Protein AF-A0A391P8M8-F1 (afdb_monomer_lite)

Organism: NCBI:txid2316025

Sequence (71 aa):
MKATYQEIKDYVLKEFGLKVSNLYISQVKRKCGIEVGENYNLPKSENARVPQCPKEKEDAIKAALKYFAMI

Secondary structure (DSSP, 8-state):
-PPPHHHHHHHHHHHH-----HHHHHHHHHHTT------S---SSTT--PPPPPHHHHHHHHHHHHHTT--

Structure (mmCIF, N/CA/C/O backbone):
data_AF-A0A391P8M8-F1
#
_entry.id   AF-A0A391P8M8-F1
#
loop_
_atom_site.group_PDB
_atom_site.id
_atom_site.type_symbol
_atom_site.label_atom_id
_atom_site.label_alt_id
_atom_site.label_comp_id
_atom_site.label_asym_id
_atom_site.label_entity_id
_atom_site.label_seq_id
_atom_site.pdbx_PDB_ins_code
_atom_site.Cartn_x
_atom_site.Cartn_y
_atom_site.Cartn_z
_atom_site.occupancy
_atom_site.B_iso_or_equiv
_atom_site.auth_seq_id
_atom_site.auth_comp_id
_atom_site.auth_asym_id
_atom_site.auth_atom_id
_atom_site.pdbx_PDB_model_num
ATOM 1 N N . MET A 1 1 ? -8.800 6.950 -12.770 1.00 56.34 1 MET A N 1
ATOM 2 C CA . MET A 1 1 ? -7.739 7.578 -11.947 1.00 56.34 1 MET A CA 1
ATOM 3 C C . MET A 1 1 ? -7.090 6.480 -11.114 1.00 56.34 1 MET A C 1
ATOM 5 O O . MET A 1 1 ? -7.825 5.646 -10.610 1.00 56.34 1 MET A O 1
ATOM 9 N N . LYS A 1 2 ? -5.755 6.402 -11.038 1.00 70.25 2 LYS A N 1
ATOM 10 C CA . LYS A 1 2 ? -5.052 5.410 -10.200 1.00 70.25 2 LYS A CA 1
ATOM 11 C C . LYS A 1 2 ? -4.698 6.069 -8.867 1.00 70.25 2 LYS A C 1
ATOM 13 O O . LYS A 1 2 ? -4.173 7.178 -8.894 1.00 70.25 2 LYS A O 1
ATOM 18 N N . ALA A 1 3 ? -4.926 5.389 -7.744 1.00 82.94 3 ALA A N 1
ATOM 19 C CA . ALA A 1 3 ? -4.506 5.907 -6.447 1.00 82.94 3 ALA A CA 1
ATOM 20 C C . ALA A 1 3 ? -2.980 5.991 -6.350 1.00 82.94 3 ALA A C 1
ATOM 22 O O . ALA A 1 3 ? -2.235 5.059 -6.702 1.00 82.94 3 ALA A O 1
ATOM 23 N N . THR A 1 4 ? -2.523 7.131 -5.856 1.00 88.31 4 THR A N 1
ATOM 24 C CA . THR A 1 4 ? -1.131 7.401 -5.533 1.00 88.31 4 THR A CA 1
ATOM 25 C C . THR A 1 4 ? -0.672 6.519 -4.373 1.00 88.31 4 THR A C 1
ATOM 27 O O . THR A 1 4 ? -1.457 5.962 -3.604 1.00 88.31 4 THR A O 1
ATOM 30 N N . TYR A 1 5 ? 0.645 6.379 -4.219 1.00 88.81 5 TYR A N 1
ATOM 31 C CA . TYR A 1 5 ? 1.202 5.664 -3.069 1.00 88.81 5 TYR A CA 1
ATOM 32 C C . TYR A 1 5 ? 0.813 6.304 -1.733 1.00 88.81 5 TYR A C 1
ATOM 34 O O . TYR A 1 5 ? 0.720 5.590 -0.739 1.00 88.81 5 TYR A O 1
ATOM 42 N N . GLN A 1 6 ? 0.598 7.621 -1.708 1.00 91.06 6 GLN A N 1
ATOM 43 C CA . GLN A 1 6 ? 0.212 8.331 -0.496 1.00 91.06 6 GLN A CA 1
ATOM 44 C C . GLN A 1 6 ? -1.230 8.002 -0.103 1.00 91.06 6 GLN A C 1
ATOM 46 O O . GLN A 1 6 ? -1.455 7.575 1.020 1.00 91.06 6 GLN A O 1
ATOM 51 N N . GLU A 1 7 ? -2.171 8.054 -1.048 1.00 92.31 7 GLU A N 1
ATOM 52 C CA . GLU A 1 7 ? -3.578 7.708 -0.787 1.00 92.31 7 GLU A CA 1
ATOM 53 C C . GLU A 1 7 ? -3.741 6.271 -0.280 1.00 92.31 7 GLU A C 1
ATOM 55 O O . GLU A 1 7 ? -4.514 6.014 0.640 1.00 92.31 7 GLU A O 1
ATOM 60 N N . ILE A 1 8 ? -2.966 5.329 -0.827 1.00 91.88 8 ILE A N 1
ATOM 61 C CA . ILE A 1 8 ? -2.965 3.940 -0.352 1.00 91.88 8 ILE A CA 1
ATOM 62 C C . ILE A 1 8 ? -2.450 3.855 1.090 1.00 91.88 8 ILE A C 1
ATOM 64 O O . ILE A 1 8 ? -3.028 3.132 1.898 1.00 91.88 8 ILE A O 1
ATOM 68 N N . LYS A 1 9 ? -1.378 4.578 1.437 1.00 94.00 9 LYS A N 1
ATOM 69 C CA . LYS A 1 9 ? -0.866 4.602 2.818 1.00 94.00 9 LYS A CA 1
ATOM 70 C C . LYS A 1 9 ? -1.876 5.195 3.782 1.00 94.00 9 LYS A C 1
ATOM 72 O O . LYS A 1 9 ? -2.063 4.636 4.857 1.00 94.00 9 LYS A O 1
ATOM 77 N N . ASP A 1 10 ? -2.494 6.303 3.397 1.00 95.62 10 ASP A N 1
ATOM 78 C CA . ASP A 1 10 ? -3.428 7.026 4.250 1.00 95.62 10 ASP A CA 1
ATOM 79 C C . ASP A 1 10 ? -4.691 6.194 4.482 1.00 95.62 10 ASP A C 1
ATOM 81 O O . ASP A 1 10 ? -5.145 6.087 5.618 1.00 95.62 10 ASP A O 1
ATOM 85 N N . TYR A 1 11 ? -5.196 5.512 3.448 1.00 94.94 11 TYR A N 1
ATOM 86 C CA . TYR A 1 11 ? -6.301 4.562 3.587 1.00 94.94 11 TYR A CA 1
ATOM 87 C C . TYR A 1 11 ? -5.944 3.408 4.530 1.00 94.94 11 TYR A C 1
ATOM 89 O O . TYR A 1 11 ? -6.690 3.112 5.459 1.00 94.94 11 TYR A O 1
ATOM 97 N N . VAL A 1 12 ? -4.778 2.780 4.340 1.00 94.50 12 VAL A N 1
ATOM 98 C CA . VAL A 1 12 ? -4.343 1.664 5.195 1.00 94.50 12 VAL A CA 1
ATOM 99 C C . VAL A 1 12 ? -4.159 2.107 6.650 1.00 94.50 12 VAL A C 1
ATOM 101 O O . VAL A 1 12 ? -4.532 1.381 7.572 1.00 94.50 12 VAL A O 1
ATOM 104 N N . LEU A 1 13 ? -3.633 3.310 6.869 1.00 95.38 13 LEU A N 1
ATOM 105 C CA . LEU A 1 13 ? -3.488 3.874 8.205 1.00 95.38 13 LEU A CA 1
ATOM 106 C C . LEU A 1 13 ? -4.845 4.201 8.836 1.00 95.38 13 LEU A C 1
ATOM 108 O O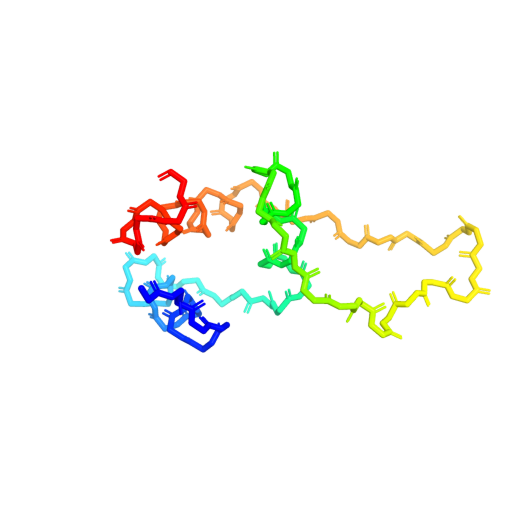 . LEU A 1 13 ? -5.031 3.942 10.019 1.00 95.38 13 LEU A O 1
ATOM 112 N N . LYS A 1 14 ? -5.784 4.759 8.068 1.00 95.19 14 LYS A N 1
ATOM 113 C CA . LYS A 1 14 ? -7.102 5.162 8.566 1.00 95.19 14 LYS A CA 1
ATOM 114 C C . LYS A 1 14 ? -7.996 3.965 8.892 1.00 95.19 14 LYS A C 1
ATOM 116 O O . LYS A 1 14 ? -8.609 3.953 9.951 1.00 95.19 14 LYS A O 1
ATOM 121 N N . GLU A 1 15 ? -8.056 2.977 8.004 1.00 95.56 15 GLU A N 1
ATOM 122 C CA . GLU A 1 15 ? -8.974 1.837 8.137 1.00 95.56 15 GLU A CA 1
ATOM 123 C C . GLU A 1 15 ? -8.398 0.711 9.002 1.00 95.56 15 GLU A C 1
ATOM 125 O O . GLU A 1 15 ? -9.136 0.053 9.730 1.00 95.56 15 GLU A O 1
ATOM 130 N N . PHE A 1 16 ? -7.079 0.491 8.956 1.00 93.69 16 PHE A N 1
ATOM 131 C CA . PHE A 1 16 ? -6.432 -0.624 9.661 1.00 93.69 16 PHE A CA 1
ATOM 132 C C . PHE A 1 16 ? -5.475 -0.176 10.771 1.00 93.69 16 PHE A C 1
ATOM 134 O O . PHE A 1 16 ? -4.976 -1.012 11.517 1.00 93.69 16 PHE A O 1
ATOM 141 N N . GLY A 1 17 ? -5.154 1.118 10.887 1.00 94.00 17 GLY A N 1
ATOM 142 C CA . GLY A 1 17 ? -4.148 1.595 11.846 1.00 94.00 17 GLY A CA 1
ATOM 143 C C . GLY A 1 17 ? -2.711 1.195 11.487 1.00 94.00 17 GLY A C 1
ATOM 144 O O . GLY A 1 17 ? -1.799 1.352 12.302 1.00 94.00 17 GLY A O 1
ATOM 145 N N . LEU A 1 18 ? -2.473 0.674 10.277 1.00 93.62 18 LEU A N 1
ATOM 146 C CA . LEU A 1 18 ? -1.190 0.089 9.886 1.00 93.62 18 LEU A CA 1
ATOM 147 C C . LEU A 1 18 ? -0.344 1.060 9.061 1.00 93.62 18 LEU A C 1
ATOM 149 O O . LEU A 1 18 ?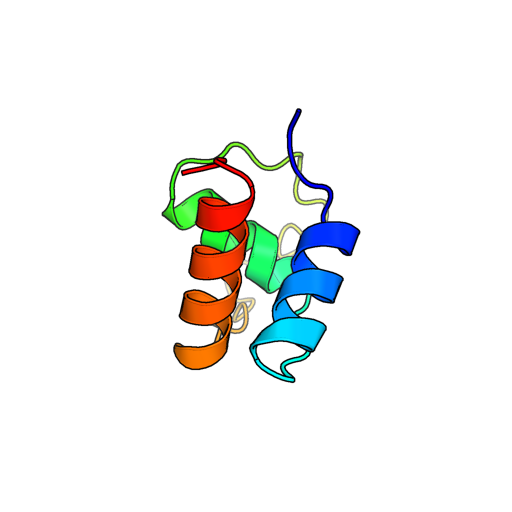 -0.807 1.708 8.128 1.00 93.62 18 LEU A O 1
ATOM 153 N N . LYS A 1 19 ? 0.962 1.103 9.346 1.00 92.00 19 LYS A N 1
ATOM 154 C CA . LYS A 1 19 ? 1.939 1.826 8.516 1.00 92.00 19 LYS A CA 1
ATOM 155 C C . LYS A 1 19 ? 2.579 0.886 7.497 1.00 92.00 19 LYS A C 1
ATOM 157 O O . LYS A 1 19 ? 3.270 -0.078 7.862 1.00 92.00 19 LYS A O 1
ATOM 162 N N . VAL A 1 20 ? 2.390 1.193 6.214 1.00 90.06 20 VAL A N 1
ATOM 163 C CA . VAL A 1 20 ? 2.941 0.436 5.080 1.00 90.06 20 VAL A CA 1
ATOM 164 C C . VAL A 1 20 ? 3.980 1.248 4.305 1.00 90.06 20 VAL A C 1
ATOM 166 O O . VAL A 1 20 ? 3.884 2.467 4.173 1.00 90.06 20 VAL A O 1
ATOM 169 N N . SER A 1 21 ? 5.013 0.570 3.803 1.00 88.38 21 SER A N 1
ATOM 170 C CA . SER A 1 21 ? 6.063 1.183 2.987 1.00 88.38 21 SER A CA 1
ATOM 171 C C . SER A 1 21 ? 5.695 1.144 1.500 1.00 88.38 21 SER A C 1
ATOM 173 O O . SER A 1 21 ? 4.918 0.295 1.060 1.00 88.38 21 SER A O 1
ATOM 175 N N . ASN A 1 22 ? 6.304 2.025 0.697 1.00 87.62 22 ASN A N 1
ATOM 176 C CA . ASN A 1 22 ? 6.139 1.999 -0.764 1.00 87.62 22 ASN A CA 1
ATOM 177 C C . ASN A 1 22 ? 6.556 0.652 -1.368 1.00 87.62 22 ASN A C 1
ATOM 179 O O . ASN A 1 22 ? 5.935 0.198 -2.324 1.00 87.62 22 ASN A O 1
ATOM 183 N N . LEU A 1 23 ? 7.572 0.005 -0.784 1.00 86.38 23 LEU A N 1
ATOM 184 C CA . LEU A 1 23 ? 8.041 -1.317 -1.193 1.00 86.38 23 LEU A CA 1
ATOM 185 C C . LEU A 1 23 ? 6.935 -2.372 -1.077 1.00 86.38 23 LEU A C 1
ATOM 187 O O . LEU A 1 23 ? 6.740 -3.161 -1.992 1.00 86.38 23 LEU A O 1
ATOM 191 N N . TYR A 1 24 ? 6.185 -2.381 0.025 1.00 88.38 24 TYR A N 1
ATOM 192 C CA . TYR A 1 24 ? 5.086 -3.330 0.186 1.00 88.38 24 TYR A CA 1
ATOM 193 C C . TYR A 1 24 ? 3.949 -3.047 -0.788 1.00 88.38 24 TYR A C 1
ATOM 195 O O . TYR A 1 24 ? 3.434 -3.972 -1.408 1.00 88.38 24 TYR A O 1
ATOM 203 N N . ILE A 1 25 ? 3.613 -1.774 -1.007 1.00 88.56 25 ILE A N 1
ATOM 204 C CA . ILE A 1 25 ? 2.587 -1.408 -1.988 1.00 88.56 25 ILE A CA 1
ATOM 205 C C . ILE A 1 25 ? 3.000 -1.864 -3.390 1.00 88.56 25 ILE A C 1
ATOM 207 O O . ILE A 1 25 ? 2.179 -2.427 -4.110 1.00 88.56 25 ILE A O 1
ATOM 211 N N . SER A 1 26 ? 4.264 -1.673 -3.780 1.00 86.44 26 SER A N 1
ATOM 212 C CA . SER A 1 26 ? 4.737 -2.090 -5.100 1.00 86.44 26 SER A CA 1
ATOM 213 C C . SER A 1 26 ? 4.785 -3.612 -5.255 1.00 86.44 26 SER A C 1
ATOM 215 O O . SER A 1 26 ? 4.369 -4.123 -6.293 1.00 86.44 26 SER A O 1
ATOM 217 N N . GLN A 1 27 ? 5.211 -4.349 -4.224 1.00 85.38 27 GLN A N 1
ATOM 218 C CA . GLN A 1 27 ? 5.163 -5.815 -4.204 1.00 85.38 27 GLN A CA 1
ATOM 219 C C . GLN A 1 27 ? 3.733 -6.341 -4.377 1.00 85.38 27 GLN A C 1
ATOM 221 O O . GLN A 1 27 ? 3.500 -7.211 -5.212 1.00 85.38 27 GLN A O 1
ATOM 226 N N . VAL A 1 28 ? 2.772 -5.807 -3.617 1.00 88.50 28 VAL A N 1
ATOM 227 C CA . VAL A 1 28 ? 1.370 -6.245 -3.679 1.00 88.50 28 VAL A CA 1
ATOM 228 C C . VAL A 1 28 ? 0.741 -5.879 -5.021 1.00 88.50 28 VAL A C 1
ATOM 230 O O . VAL A 1 28 ? 0.099 -6.724 -5.636 1.00 88.50 28 VAL A O 1
ATOM 233 N N . LYS A 1 29 ? 0.994 -4.669 -5.536 1.00 87.12 29 LYS A N 1
ATOM 234 C CA . LYS A 1 29 ? 0.553 -4.268 -6.879 1.00 87.12 29 LYS A CA 1
ATOM 235 C C . LYS A 1 29 ? 1.066 -5.235 -7.956 1.00 87.12 29 LYS A C 1
ATOM 237 O O . LYS A 1 29 ? 0.264 -5.702 -8.757 1.00 87.12 29 LYS A O 1
ATOM 242 N N . ARG A 1 30 ? 2.350 -5.623 -7.915 1.00 84.88 30 ARG A N 1
ATOM 243 C CA . ARG A 1 30 ? 2.921 -6.640 -8.825 1.00 84.88 30 ARG A CA 1
ATOM 244 C C . ARG A 1 30 ? 2.240 -7.998 -8.685 1.00 84.88 30 ARG A C 1
ATOM 246 O O . ARG A 1 30 ? 1.913 -8.604 -9.697 1.00 84.88 30 ARG A O 1
ATOM 253 N N . LYS A 1 31 ? 1.997 -8.462 -7.451 1.00 85.06 31 LYS A N 1
ATOM 254 C CA . LYS A 1 31 ? 1.273 -9.723 -7.192 1.00 85.06 31 LYS A CA 1
ATOM 255 C C . LYS A 1 31 ? -0.140 -9.714 -7.783 1.00 85.06 31 LYS A C 1
ATOM 257 O O . LYS A 1 31 ? -0.635 -10.762 -8.176 1.00 85.06 31 LYS A O 1
ATOM 262 N N . CYS A 1 32 ? -0.774 -8.548 -7.842 1.00 84.94 32 CYS A N 1
ATOM 263 C CA . CYS A 1 32 ? -2.104 -8.362 -8.413 1.00 84.94 32 CYS A CA 1
ATOM 264 C C . CYS A 1 32 ? -2.099 -8.019 -9.916 1.00 84.94 32 CYS A C 1
ATOM 266 O O . CYS A 1 32 ? -3.156 -7.717 -10.458 1.00 84.94 32 CYS A O 1
ATOM 268 N N . GLY A 1 33 ? -0.943 -8.028 -10.591 1.00 82.25 33 GLY A N 1
ATOM 269 C CA . GLY A 1 33 ? -0.843 -7.701 -12.019 1.00 82.25 33 GLY A CA 1
ATOM 270 C C . GLY A 1 33 ? -0.965 -6.209 -12.350 1.00 82.25 33 GLY A C 1
ATOM 271 O O . GLY A 1 33 ? -1.104 -5.850 -13.515 1.00 82.25 33 GLY A O 1
ATOM 272 N N . ILE A 1 34 ? -0.896 -5.321 -11.353 1.00 83.19 34 ILE A N 1
ATOM 273 C CA . ILE A 1 34 ? -0.886 -3.873 -11.577 1.00 83.19 34 ILE A CA 1
ATOM 274 C C . ILE A 1 34 ? 0.531 -3.447 -11.967 1.00 83.19 34 ILE A C 1
ATOM 276 O O . ILE A 1 34 ? 1.475 -3.605 -11.184 1.00 83.19 34 ILE A O 1
ATOM 280 N N . GLU A 1 35 ? 0.663 -2.816 -13.134 1.00 76.06 35 GLU A N 1
ATOM 281 C CA . GLU A 1 35 ? 1.898 -2.145 -13.531 1.00 76.06 35 GLU A CA 1
ATOM 282 C C . GLU A 1 35 ? 2.287 -1.080 -12.502 1.00 76.06 35 GLU A C 1
ATOM 284 O O . GLU A 1 35 ? 1.577 -0.097 -12.254 1.00 76.06 35 GLU A O 1
ATOM 289 N N . VAL A 1 36 ? 3.450 -1.285 -11.898 1.00 72.38 36 VAL A N 1
ATOM 290 C CA . VAL A 1 36 ? 4.127 -0.298 -11.067 1.00 72.38 36 VAL A CA 1
ATOM 291 C C . VAL A 1 36 ? 5.284 0.264 -11.869 1.00 72.38 36 VAL A C 1
ATOM 293 O O . VAL A 1 36 ? 6.034 -0.504 -12.467 1.00 72.38 36 VAL A O 1
ATOM 296 N N . GLY A 1 37 ? 5.421 1.594 -11.869 1.00 65.75 37 GLY A N 1
ATOM 297 C CA . GLY A 1 37 ? 6.560 2.273 -12.489 1.00 65.75 37 GLY A CA 1
ATOM 298 C C . GLY A 1 37 ? 7.900 1.717 -11.998 1.00 65.75 37 GLY A C 1
ATOM 299 O O . GLY A 1 37 ? 7.955 1.027 -10.971 1.00 65.75 37 GLY A O 1
ATOM 300 N N . GLU A 1 38 ? 8.964 1.995 -12.753 1.00 56.66 38 GLU A N 1
ATOM 301 C CA . GLU A 1 38 ? 10.287 1.409 -12.534 1.00 56.66 38 GLU A CA 1
ATOM 302 C C . GLU A 1 38 ? 10.709 1.468 -11.064 1.00 56.66 38 GLU A C 1
ATOM 304 O O . GLU A 1 38 ? 10.674 2.499 -10.389 1.00 56.66 38 GLU A O 1
ATOM 309 N N . ASN A 1 39 ? 11.076 0.303 -10.539 1.00 57.16 39 ASN A N 1
ATOM 310 C CA . ASN A 1 39 ? 11.534 0.178 -9.171 1.00 57.16 39 ASN A CA 1
ATOM 311 C C . ASN A 1 39 ? 13.026 0.503 -9.169 1.00 57.16 39 ASN A C 1
ATOM 313 O O . ASN A 1 39 ? 13.844 -0.374 -9.420 1.00 57.16 39 ASN A O 1
ATOM 317 N N . TYR A 1 40 ? 13.372 1.761 -8.892 1.00 51.34 40 TYR A N 1
ATOM 318 C CA . TYR A 1 40 ? 14.765 2.226 -8.823 1.00 51.34 4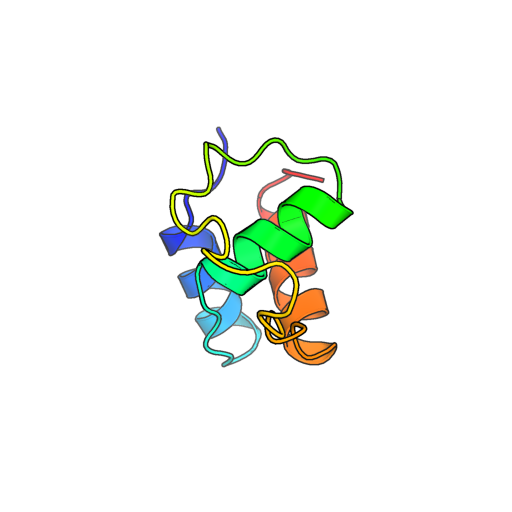0 TYR A CA 1
ATOM 319 C C . TYR A 1 40 ? 15.600 1.510 -7.742 1.00 51.34 40 TYR A C 1
ATOM 321 O O . TYR A 1 40 ? 16.825 1.590 -7.752 1.00 51.34 40 TYR A O 1
ATOM 329 N N . ASN A 1 41 ? 14.957 0.762 -6.836 1.00 53.34 41 ASN A N 1
ATOM 330 C CA . ASN A 1 41 ? 15.6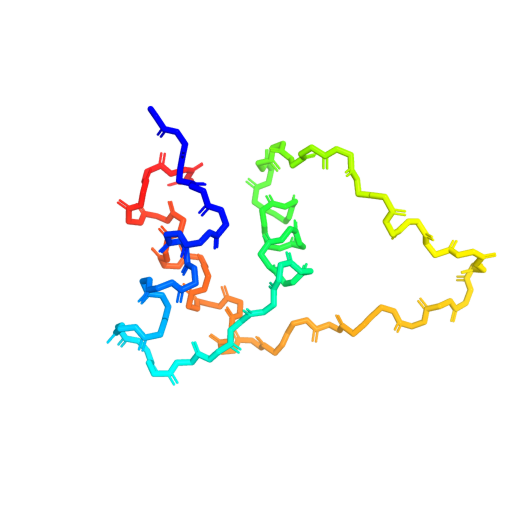17 -0.168 -5.922 1.00 53.34 41 ASN A CA 1
ATOM 331 C C . ASN A 1 41 ? 15.707 -1.563 -6.554 1.00 53.34 41 ASN A C 1
ATOM 333 O O . ASN A 1 41 ? 15.109 -2.523 -6.061 1.00 53.34 41 ASN A O 1
ATOM 337 N N . LEU A 1 42 ? 16.441 -1.678 -7.661 1.00 55.66 42 LEU A N 1
ATOM 338 C CA . LEU A 1 42 ? 16.945 -2.981 -8.075 1.00 55.66 42 LEU A CA 1
ATOM 339 C C . LEU A 1 42 ? 17.944 -3.441 -7.004 1.00 55.66 42 LEU A C 1
ATOM 341 O O . LEU A 1 42 ? 18.836 -2.668 -6.634 1.00 55.66 42 LEU A O 1
ATOM 345 N N . PRO A 1 43 ? 17.800 -4.654 -6.450 1.00 51.47 43 PRO A N 1
ATOM 346 C CA . PRO A 1 43 ? 18.807 -5.175 -5.548 1.00 51.47 43 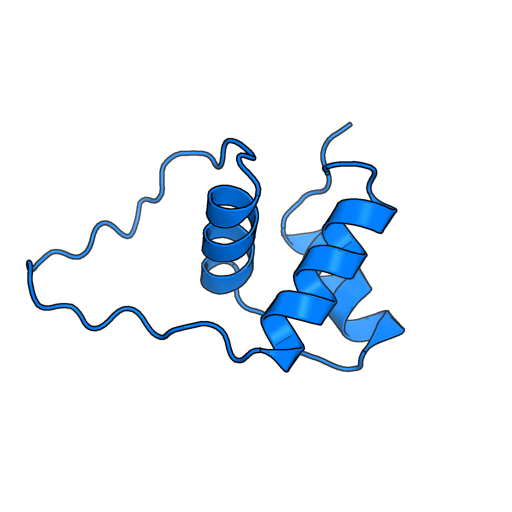PRO A CA 1
ATOM 347 C C . PRO A 1 43 ? 20.140 -5.233 -6.302 1.00 51.47 43 PRO A C 1
ATOM 349 O O . PRO A 1 43 ? 20.244 -5.870 -7.344 1.00 51.47 43 PRO A O 1
ATOM 352 N N . LYS A 1 44 ? 21.167 -4.551 -5.780 1.00 55.75 44 LYS A N 1
ATOM 353 C CA . LYS A 1 44 ? 22.530 -4.559 -6.345 1.00 55.75 44 LYS A CA 1
ATOM 354 C C . LYS A 1 44 ? 23.211 -5.937 -6.263 1.00 55.75 44 LYS A C 1
ATOM 356 O O . LYS A 1 44 ? 24.336 -6.084 -6.724 1.00 55.75 44 LYS A O 1
ATOM 361 N N . SER A 1 45 ? 22.561 -6.928 -5.656 1.00 56.44 45 SER A N 1
ATOM 362 C CA . SER A 1 45 ? 23.075 -8.279 -5.453 1.00 56.44 45 SER A CA 1
ATOM 363 C C . SER A 1 45 ? 21.948 -9.313 -5.537 1.00 56.44 45 SER A C 1
ATOM 365 O O . SER A 1 45 ? 20.868 -9.106 -4.982 1.00 56.44 45 SER A O 1
ATOM 367 N N . GLU A 1 46 ? 22.219 -10.456 -6.179 1.00 55.06 46 GLU A N 1
ATOM 368 C CA . GLU A 1 46 ? 21.296 -11.605 -6.309 1.00 55.06 46 GLU A CA 1
ATOM 369 C C . GLU A 1 46 ? 20.749 -12.120 -4.963 1.00 55.06 46 GLU A C 1
ATOM 371 O O . GLU A 1 46 ? 19.678 -12.714 -4.915 1.00 55.06 46 GLU A O 1
ATOM 376 N N . ASN A 1 47 ? 21.450 -11.852 -3.855 1.00 54.53 47 ASN A N 1
ATOM 377 C CA . ASN A 1 47 ? 21.129 -12.349 -2.513 1.00 54.53 47 ASN A CA 1
ATOM 378 C C . ASN A 1 47 ? 20.487 -11.311 -1.580 1.00 54.53 47 ASN A C 1
ATOM 380 O O . ASN A 1 47 ? 20.391 -11.542 -0.370 1.00 54.53 47 ASN A O 1
ATOM 384 N N . ALA A 1 48 ? 20.055 -10.155 -2.091 1.00 59.06 48 ALA A N 1
ATOM 385 C CA . ALA A 1 48 ? 19.336 -9.197 -1.263 1.00 59.06 48 ALA A CA 1
ATOM 386 C C . ALA A 1 48 ? 17.989 -9.804 -0.835 1.00 59.06 48 ALA A C 1
ATOM 388 O O . ALA A 1 48 ? 17.041 -9.872 -1.618 1.00 59.06 48 ALA A O 1
ATOM 389 N N . ARG A 1 49 ? 17.900 -10.252 0.424 1.00 60.12 49 ARG A N 1
ATOM 390 C CA . ARG A 1 49 ? 16.645 -10.698 1.039 1.00 60.12 49 ARG A CA 1
ATOM 391 C C . ARG A 1 49 ? 15.678 -9.520 1.071 1.00 60.12 49 ARG A C 1
ATOM 393 O O . ARG A 1 49 ? 15.703 -8.711 1.996 1.00 60.12 49 ARG A O 1
ATOM 400 N N . VAL A 1 50 ? 14.841 -9.403 0.045 1.00 64.69 50 VAL A N 1
ATOM 401 C CA . VAL A 1 50 ? 13.770 -8.413 0.035 1.00 64.69 50 VAL A CA 1
ATOM 402 C C . VAL A 1 50 ? 12.804 -8.794 1.161 1.00 64.69 50 VAL A C 1
ATOM 404 O O . VAL A 1 50 ? 12.309 -9.924 1.165 1.00 64.69 50 VAL A O 1
ATOM 407 N N . PRO A 1 51 ? 12.537 -7.902 2.131 1.00 71.94 51 PRO A N 1
ATOM 408 C CA . PRO A 1 51 ? 11.598 -8.201 3.198 1.00 71.94 51 PRO A CA 1
ATOM 409 C C . PRO A 1 51 ? 10.231 -8.510 2.584 1.00 71.94 51 PRO A C 1
ATOM 411 O O . PRO A 1 51 ? 9.702 -7.729 1.783 1.00 71.94 51 PRO A O 1
ATOM 414 N N . GLN A 1 52 ? 9.684 -9.675 2.932 1.00 74.56 52 GLN A N 1
ATOM 415 C CA . GLN A 1 52 ? 8.333 -10.043 2.533 1.00 74.56 52 GLN A CA 1
ATOM 416 C C . GLN A 1 52 ? 7.342 -9.232 3.362 1.00 74.56 52 GLN A C 1
ATOM 418 O O . GLN A 1 52 ? 7.486 -9.109 4.581 1.00 74.56 52 GLN A O 1
ATOM 423 N N . CYS A 1 53 ? 6.343 -8.660 2.692 1.00 79.38 53 CYS A N 1
ATOM 424 C CA . CYS A 1 53 ? 5.256 -7.978 3.373 1.00 79.38 53 CYS A CA 1
ATOM 425 C C . CYS A 1 53 ? 4.550 -8.958 4.330 1.00 79.38 53 CYS A C 1
ATOM 427 O O . CYS A 1 53 ? 4.138 -10.031 3.884 1.00 79.38 53 CYS A O 1
ATOM 429 N N . PRO A 1 54 ? 4.399 -8.622 5.625 1.00 87.31 54 PRO A N 1
ATOM 430 C CA . PRO A 1 54 ? 3.563 -9.401 6.529 1.00 87.31 54 PRO A CA 1
ATOM 431 C C . PRO A 1 54 ? 2.143 -9.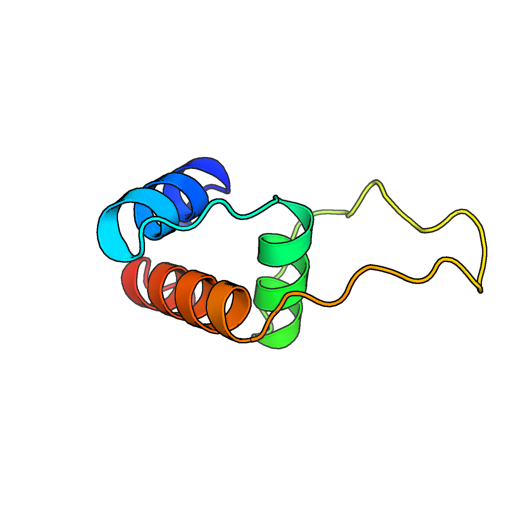519 5.974 1.00 87.31 54 PRO A C 1
ATOM 433 O O . PRO A 1 54 ? 1.619 -8.549 5.424 1.00 87.31 54 PRO A O 1
ATOM 436 N N . LYS A 1 55 ? 1.507 -10.679 6.165 1.00 88.38 55 LYS A N 1
ATOM 437 C CA . LYS A 1 55 ? 0.181 -10.983 5.604 1.00 88.38 55 LYS A CA 1
ATOM 438 C C . LYS A 1 55 ? -0.864 -9.909 5.926 1.00 88.38 55 LYS A C 1
ATOM 440 O O . LYS A 1 55 ? -1.569 -9.460 5.036 1.00 88.38 55 LYS A O 1
ATOM 445 N N . GLU A 1 56 ? -0.871 -9.421 7.162 1.00 90.81 56 GLU A N 1
ATOM 446 C CA . GLU A 1 56 ? -1.766 -8.353 7.620 1.00 90.81 56 GLU A CA 1
ATOM 447 C C . GLU A 1 56 ? -1.621 -7.056 6.799 1.00 90.81 56 GLU A C 1
ATOM 449 O O . GLU A 1 56 ? -2.605 -6.458 6.366 1.00 90.81 56 GLU A O 1
ATOM 454 N N . LYS A 1 57 ? -0.379 -6.646 6.511 1.00 90.81 57 LYS A N 1
ATOM 455 C CA . LYS A 1 57 ? -0.102 -5.461 5.690 1.00 90.81 57 LYS A CA 1
ATOM 456 C C . LYS A 1 57 ? -0.446 -5.701 4.224 1.00 90.81 57 LYS A C 1
ATOM 458 O O . LYS A 1 57 ? -0.922 -4.785 3.561 1.00 90.81 57 LYS A O 1
ATOM 463 N N . GLU A 1 58 ? -0.210 -6.910 3.718 1.00 91.88 58 GLU A N 1
ATOM 464 C CA . GLU A 1 58 ? -0.599 -7.291 2.360 1.00 91.88 58 GLU A CA 1
ATOM 465 C C . GLU A 1 58 ? -2.120 -7.220 2.178 1.00 91.88 58 GLU A C 1
ATOM 467 O O . GLU A 1 58 ? -2.583 -6.640 1.195 1.00 91.88 58 GLU A O 1
ATOM 472 N N . ASP A 1 59 ? -2.888 -7.738 3.135 1.00 93.25 59 ASP A N 1
ATOM 473 C CA . ASP A 1 59 ? -4.350 -7.723 3.093 1.00 93.25 59 ASP A CA 1
ATOM 474 C C . ASP A 1 59 ? -4.902 -6.293 3.195 1.00 93.25 59 ASP A C 1
ATOM 476 O O . ASP A 1 59 ? -5.775 -5.919 2.407 1.00 93.25 59 ASP A O 1
ATOM 480 N N . ALA A 1 60 ? -4.325 -5.450 4.058 1.00 94.81 60 ALA A N 1
ATOM 481 C CA . ALA A 1 60 ? -4.696 -4.039 4.147 1.00 94.81 60 ALA A CA 1
ATOM 482 C C . ALA A 1 60 ? -4.406 -3.272 2.842 1.00 94.81 60 ALA A C 1
ATOM 484 O O . ALA A 1 60 ? -5.241 -2.505 2.359 1.00 94.81 60 ALA A O 1
ATOM 485 N N . ILE A 1 61 ? -3.248 -3.514 2.214 1.00 93.12 61 ILE A N 1
ATOM 486 C CA . ILE A 1 61 ? -2.920 -2.912 0.913 1.00 93.12 61 ILE A CA 1
ATOM 487 C C . ILE A 1 61 ? -3.885 -3.414 -0.165 1.00 93.12 61 ILE A C 1
ATOM 489 O O . ILE A 1 61 ? -4.369 -2.607 -0.950 1.00 93.12 61 ILE A O 1
ATOM 493 N N . LYS A 1 62 ? -4.207 -4.713 -0.214 1.00 92.75 62 LYS A N 1
ATOM 494 C CA . LYS A 1 62 ? -5.194 -5.247 -1.171 1.00 92.75 62 LYS A CA 1
ATOM 495 C C . LYS A 1 62 ? -6.570 -4.618 -0.976 1.00 92.75 62 LYS A C 1
ATOM 497 O O . LYS A 1 62 ? -7.220 -4.300 -1.967 1.00 92.75 62 LYS A O 1
ATOM 502 N N . ALA A 1 63 ? -7.002 -4.415 0.267 1.00 94.19 63 ALA A N 1
ATOM 503 C CA . ALA A 1 63 ? -8.252 -3.723 0.565 1.00 94.19 63 ALA A CA 1
ATOM 504 C C . ALA A 1 63 ? -8.236 -2.285 0.026 1.00 94.19 63 ALA A C 1
ATOM 506 O O . ALA A 1 63 ? -9.176 -1.886 -0.656 1.00 94.19 63 ALA A O 1
ATOM 507 N N . ALA A 1 64 ? -7.132 -1.555 0.219 1.00 93.75 64 ALA A N 1
ATOM 508 C CA . ALA A 1 64 ? -6.952 -0.229 -0.368 1.00 93.75 64 ALA A CA 1
ATOM 509 C C . ALA A 1 64 ? -7.019 -0.265 -1.903 1.00 93.75 64 ALA A C 1
ATOM 511 O O . ALA A 1 64 ? -7.722 0.530 -2.517 1.00 93.75 64 ALA A O 1
ATOM 512 N N . LEU A 1 65 ? -6.326 -1.212 -2.545 1.00 91.38 65 LEU A N 1
ATOM 513 C CA . LEU A 1 65 ? -6.340 -1.347 -4.005 1.00 91.38 65 LEU A CA 1
ATOM 514 C C . LEU A 1 65 ? -7.752 -1.634 -4.545 1.00 91.38 65 LEU A C 1
ATOM 516 O O . LEU A 1 65 ? -8.128 -1.040 -5.552 1.00 91.38 65 LEU A O 1
ATOM 520 N N . LYS A 1 66 ? -8.541 -2.476 -3.861 1.00 91.69 66 LYS A N 1
ATOM 521 C CA . LYS A 1 66 ? -9.959 -2.715 -4.189 1.00 91.69 66 LYS A CA 1
ATOM 522 C C . LYS A 1 66 ? -10.812 -1.463 -3.995 1.00 91.69 66 LYS A C 1
ATOM 524 O O . LYS A 1 66 ? -11.624 -1.144 -4.854 1.00 91.69 66 LYS A O 1
ATOM 529 N N . TYR A 1 67 ? -10.611 -0.736 -2.894 1.00 92.25 67 TYR A N 1
ATOM 530 C CA . TYR A 1 67 ? -11.328 0.510 -2.606 1.00 92.25 67 TYR A CA 1
ATOM 531 C C . TYR A 1 67 ? -11.121 1.556 -3.709 1.00 92.25 67 TYR A C 1
ATOM 533 O O . TYR A 1 67 ? -12.061 2.220 -4.134 1.00 92.25 67 TYR A O 1
ATOM 541 N N . PHE A 1 68 ? -9.899 1.647 -4.233 1.00 90.56 68 PHE A N 1
ATOM 542 C CA . PHE A 1 68 ? -9.562 2.526 -5.351 1.00 90.56 68 PHE A CA 1
ATOM 543 C C . PHE A 1 68 ? -9.848 1.923 -6.739 1.00 90.56 68 PHE A C 1
ATOM 545 O O . PHE A 1 68 ? -9.392 2.482 -7.737 1.00 90.56 68 PHE A O 1
ATOM 552 N N . ALA A 1 69 ? -10.567 0.794 -6.814 1.00 88.38 69 ALA A N 1
ATOM 553 C CA . ALA A 1 69 ? -10.898 0.076 -8.049 1.00 88.38 69 ALA A CA 1
ATOM 554 C C . ALA A 1 69 ? -9.674 -0.192 -8.951 1.00 88.38 69 ALA A C 1
ATOM 556 O O . ALA A 1 69 ? -9.734 -0.076 -10.175 1.00 88.38 69 ALA A O 1
ATOM 557 N N . MET A 1 70 ? -8.528 -0.499 -8.332 1.00 83.69 70 MET A N 1
ATOM 558 C CA . MET A 1 70 ? -7.291 -0.836 -9.041 1.00 83.69 70 MET A CA 1
ATOM 559 C C . MET A 1 70 ? -7.190 -2.327 -9.386 1.00 83.69 70 MET A C 1
ATOM 561 O O . MET A 1 70 ? -6.421 -2.659 -10.288 1.00 83.69 70 MET A O 1
ATOM 565 N N . ILE A 1 71 ? -7.916 -3.183 -8.654 1.00 84.19 71 ILE A N 1
ATOM 566 C CA . ILE A 1 71 ? -8.047 -4.646 -8.806 1.00 84.19 71 ILE A CA 1
ATOM 567 C C . ILE A 1 71 ? -9.489 -5.079 -8.580 1.00 84.19 71 ILE A C 1
ATOM 569 O O . ILE A 1 71 ? -10.220 -4.314 -7.909 1.00 84.19 71 ILE A O 1
#

Radius of gyration: 12.22 Å; chains: 1; bounding box: 34×21×25 Å

pLDDT: mean 81.72, std 14.1, range [51.34, 95.62]

Foldseek 3Di:
DADDPVQLQVQLCVVPVDGDDPLLLVVLCVVVVHDDPDDPPDPPDPPPPDDHDDPSRSVSSVVSCVVRVVD